Protein AF-A0A520A2I5-F1 (afdb_monomer_lite)

pLDDT: mean 88.64, std 11.55, range [40.34, 98.12]

Radius of gyration: 25.96 Å; chains: 1; bounding box: 48×34×72 Å

Sequence (161 aa):
MTLPSVARQRVLLLLRWVAFFAVMYVLLLPFGGYRSYRPYLLRNDSALPVLLTLLFAYGLTTYFLLFQLTGRLRAGYLGAVLVVGVFFMYADRKVHLPDDNGCERWSLDQLSRAPEPVVQLSTFCNVLSWSPIGEASQSDYNAQMLQYWGITPVKKLYYNK

Foldseek 3Di:
DDDDDPLRVVLVVLVVVLVVCLVVLVVCLPVVDDDPLCNDSDDCVSCVVNVVSVVVNLVSVLVVVLVVDDDPVNVVSVVVSVVVVVCVVVVPPPPDDPPDCPQLVVQLVCQQPPPDLEEEHEQVHDHPDSHWFADQVVCQVVLVVCCVVVSHVHRHTYGHD

Secondary structure (DSSP, 8-state):
-PPPPHHHHHHHHHHHHHHHHHHHHHHHGGGG--BTTB--S--HHHHHHHHHHHHHHHHHHHHHHHHH--HHHHHHHHHHHHHHHHHHHHHT---S-----HHHHHHHHHHHH--SSEEEE-TT--SS-SS---SGGGGHHHHHHHHHTTSSSS--EEEE-

Structure (mmCIF, N/CA/C/O backbone):
data_AF-A0A520A2I5-F1
#
_entry.id   AF-A0A520A2I5-F1
#
loop_
_atom_site.group_PDB
_atom_site.id
_atom_site.type_symbol
_atom_site.label_atom_id
_atom_site.label_alt_id
_atom_site.label_comp_id
_atom_site.label_asym_id
_atom_site.label_entity_id
_atom_site.label_seq_id
_atom_site.pdbx_PDB_ins_code
_atom_site.Cartn_x
_atom_site.Cartn_y
_atom_site.Cartn_z
_atom_site.occupancy
_atom_site.B_iso_or_equiv
_atom_site.auth_seq_id
_atom_site.auth_comp_id
_atom_site.auth_asym_id
_atom_site.auth_atom_id
_atom_site.pdbx_PDB_model_num
ATOM 1 N N . MET A 1 1 ? -24.160 11.706 36.906 1.00 40.34 1 MET A N 1
ATOM 2 C CA . MET A 1 1 ? -23.114 11.759 35.859 1.00 40.34 1 MET A CA 1
ATOM 3 C C . MET A 1 1 ? -21.849 11.123 36.411 1.00 40.34 1 MET A C 1
ATOM 5 O O . MET A 1 1 ? -21.226 11.704 37.285 1.00 40.34 1 MET A O 1
ATOM 9 N N . THR A 1 2 ? -21.499 9.911 35.982 1.00 50.09 2 THR A N 1
ATOM 10 C CA . THR A 1 2 ? -20.230 9.276 36.372 1.00 50.09 2 THR A CA 1
ATOM 11 C C . THR A 1 2 ? -19.098 9.907 35.568 1.00 50.09 2 THR A C 1
ATOM 13 O O . THR A 1 2 ? -19.132 9.863 34.335 1.00 50.09 2 THR A O 1
ATOM 16 N N . LEU A 1 3 ? -18.115 10.502 36.245 1.00 54.38 3 LEU A N 1
ATOM 17 C CA . LEU A 1 3 ? -16.915 11.030 35.597 1.00 54.38 3 LEU A CA 1
ATOM 18 C C . LEU A 1 3 ? -16.255 9.914 34.765 1.00 54.38 3 LEU A C 1
ATOM 20 O O . LEU A 1 3 ? -16.104 8.794 35.262 1.00 54.38 3 LEU A O 1
ATOM 24 N N . PRO A 1 4 ? -15.903 10.161 33.490 1.00 66.06 4 PRO A N 1
ATOM 25 C CA . PRO A 1 4 ? -15.232 9.156 32.679 1.00 66.06 4 PRO A CA 1
ATOM 26 C C . PRO A 1 4 ? -13.874 8.822 33.302 1.00 66.06 4 PRO A C 1
ATOM 28 O O . PRO A 1 4 ? -13.131 9.718 33.698 1.00 66.06 4 PRO A O 1
ATOM 31 N N . SER A 1 5 ? -13.538 7.532 33.374 1.00 82.56 5 SER A N 1
ATOM 32 C CA . SER A 1 5 ? -12.234 7.100 33.877 1.00 82.56 5 SER A CA 1
ATOM 33 C C . SER A 1 5 ? -11.100 7.732 33.058 1.00 82.56 5 SER A C 1
ATOM 35 O O . SER A 1 5 ? -11.218 7.909 31.842 1.00 82.56 5 SER A O 1
ATOM 37 N N . VAL A 1 6 ? -9.974 8.046 33.706 1.00 88.69 6 VAL A N 1
ATOM 38 C CA . VAL A 1 6 ? -8.788 8.634 33.048 1.00 88.69 6 VAL A CA 1
ATOM 39 C C . VAL A 1 6 ? -8.340 7.781 31.851 1.00 88.69 6 VAL A C 1
ATOM 41 O O . VAL A 1 6 ? -7.977 8.306 30.800 1.00 88.69 6 VAL A O 1
ATOM 44 N N . ALA A 1 7 ? -8.441 6.454 31.972 1.00 87.44 7 ALA A N 1
ATOM 45 C CA . ALA A 1 7 ? -8.163 5.516 30.888 1.00 87.44 7 ALA A CA 1
ATOM 46 C C . ALA A 1 7 ? -9.092 5.719 29.676 1.00 87.44 7 ALA A C 1
ATOM 48 O O . ALA A 1 7 ? -8.616 5.784 28.544 1.00 87.44 7 ALA A O 1
ATOM 49 N N . ARG A 1 8 ? -10.403 5.894 29.900 1.00 91.81 8 ARG A N 1
ATOM 50 C CA . ARG A 1 8 ? -11.373 6.166 28.829 1.00 91.81 8 ARG A CA 1
ATOM 51 C C . ARG A 1 8 ? -11.055 7.473 28.106 1.00 91.81 8 ARG A C 1
ATOM 53 O O . ARG A 1 8 ? -11.095 7.509 26.880 1.00 91.81 8 ARG A O 1
ATOM 60 N N . GLN A 1 9 ? -10.734 8.535 28.846 1.00 93.31 9 GLN A N 1
ATOM 61 C CA . GLN A 1 9 ? -10.384 9.828 28.249 1.00 93.31 9 GLN A CA 1
ATOM 62 C C . GLN A 1 9 ? -9.135 9.727 27.366 1.00 93.31 9 GLN A C 1
ATOM 64 O O . GLN A 1 9 ? -9.131 10.254 26.256 1.00 93.31 9 GLN A O 1
ATOM 69 N N . ARG A 1 10 ? -8.105 8.996 27.817 1.00 92.81 10 ARG A N 1
ATOM 70 C CA . ARG A 1 10 ? -6.891 8.745 27.023 1.00 92.81 10 ARG A CA 1
ATOM 71 C C . ARG A 1 10 ? -7.197 7.992 25.730 1.00 92.81 10 ARG A C 1
ATOM 73 O O . ARG A 1 10 ? -6.740 8.415 24.673 1.00 92.81 10 ARG A O 1
ATOM 80 N N . VAL A 1 11 ? -7.999 6.926 25.794 1.00 94.94 11 VAL A N 1
ATOM 81 C CA . VAL A 1 11 ? -8.396 6.160 24.599 1.00 94.94 11 VAL A CA 1
ATOM 82 C C . VAL A 1 11 ? -9.154 7.048 23.611 1.00 94.94 11 VAL A C 1
ATOM 84 O O . VAL A 1 11 ? -8.800 7.087 22.438 1.00 94.94 11 VAL A O 1
ATOM 87 N N . LEU A 1 12 ? -10.144 7.819 24.071 1.00 95.56 12 LEU A N 1
ATOM 88 C CA . LEU A 1 12 ? -10.909 8.720 23.200 1.00 95.56 12 LEU A CA 1
ATOM 89 C C . LEU A 1 12 ? -10.035 9.809 22.564 1.00 95.56 12 LEU A C 1
ATOM 91 O O . LEU A 1 12 ? -10.221 10.133 21.393 1.00 95.56 12 LEU A O 1
ATOM 95 N N . LEU A 1 13 ? -9.067 10.351 23.308 1.00 96.56 13 LEU A N 1
ATOM 96 C CA . LEU A 1 13 ? -8.121 11.327 22.774 1.00 96.56 13 LEU A CA 1
ATOM 97 C C . LEU A 1 13 ? -7.257 10.719 21.661 1.00 96.56 13 LEU A C 1
ATOM 99 O O . LEU A 1 13 ? -7.107 11.339 20.610 1.00 96.56 13 LEU A O 1
ATOM 103 N N . LEU A 1 14 ? -6.729 9.508 21.867 1.00 96.94 14 LEU A N 1
ATOM 104 C CA . LEU A 1 14 ? -5.952 8.790 20.853 1.00 96.94 14 LEU A CA 1
ATOM 105 C C . LEU A 1 14 ? -6.791 8.499 19.604 1.00 96.94 14 LEU A C 1
ATOM 107 O O . LEU A 1 14 ? -6.333 8.755 18.495 1.00 96.94 14 LEU A O 1
ATOM 111 N N . LEU A 1 15 ? -8.038 8.047 19.768 1.00 97.19 15 LEU A N 1
ATOM 112 C CA . LEU A 1 15 ? -8.952 7.815 18.645 1.00 97.19 15 LEU A CA 1
ATOM 113 C C . LEU A 1 15 ? -9.258 9.100 17.869 1.00 97.19 15 LEU A C 1
ATOM 115 O O . LEU A 1 15 ? -9.3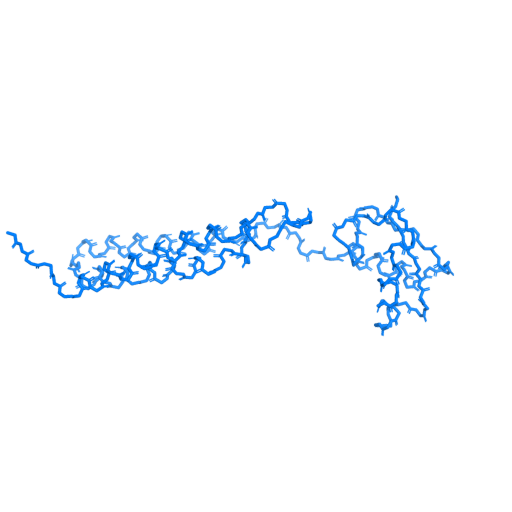13 9.074 16.641 1.00 97.19 15 LEU A O 1
ATOM 119 N N . ARG A 1 16 ? -9.401 10.238 18.559 1.00 97.69 16 ARG A N 1
ATOM 120 C CA . ARG A 1 16 ? -9.579 11.543 17.908 1.00 97.69 16 ARG A CA 1
ATOM 121 C C . ARG A 1 16 ? -8.362 11.919 17.065 1.00 97.69 16 ARG A C 1
ATOM 123 O O . ARG A 1 16 ? -8.531 12.421 15.958 1.00 97.69 16 ARG A O 1
ATOM 130 N N . TRP A 1 17 ? -7.155 11.662 17.564 1.00 98.12 17 TRP A N 1
ATOM 131 C CA . TRP A 1 17 ? -5.924 11.899 16.809 1.00 98.12 17 TRP A CA 1
ATOM 132 C C . TRP A 1 17 ? -5.772 10.960 15.617 1.00 98.12 17 TRP A C 1
ATOM 134 O O . TRP A 1 17 ? -5.382 11.424 14.552 1.00 98.12 17 TRP A O 1
ATOM 144 N N . VAL A 1 18 ? -6.139 9.683 15.756 1.00 97.75 18 VAL A N 1
ATOM 145 C CA . VAL A 1 18 ? -6.188 8.736 14.629 1.00 97.75 18 VAL A CA 1
ATOM 146 C C . VAL A 1 18 ? -7.149 9.232 13.550 1.00 97.75 18 VAL A C 1
ATOM 148 O O . VAL A 1 18 ? -6.774 9.289 12.384 1.00 97.75 18 VAL A O 1
ATOM 151 N N . ALA A 1 19 ? -8.360 9.648 13.929 1.00 96.94 19 ALA A N 1
ATOM 152 C CA . ALA A 1 19 ? -9.342 10.170 12.982 1.00 96.94 19 ALA A CA 1
ATOM 153 C C . ALA A 1 19 ? -8.846 11.449 12.291 1.00 96.94 19 ALA A C 1
ATOM 155 O O . ALA A 1 19 ? -8.931 11.564 11.071 1.00 96.94 19 ALA A O 1
ATOM 156 N N . PHE A 1 20 ? -8.280 12.387 13.057 1.00 98.00 20 PHE A N 1
ATOM 157 C CA . PHE A 1 20 ? -7.692 13.608 12.510 1.00 98.00 20 PHE A CA 1
ATOM 158 C C . PHE A 1 20 ? -6.559 13.299 11.526 1.00 98.00 20 PHE A C 1
ATOM 160 O O . PHE A 1 20 ? -6.563 13.813 10.411 1.00 98.00 20 PHE A O 1
ATOM 167 N N . PHE A 1 21 ? -5.627 12.422 11.908 1.00 97.50 21 PHE A N 1
ATOM 168 C CA . PHE A 1 21 ? -4.533 11.986 11.047 1.00 97.50 21 PHE A CA 1
ATOM 169 C C . PHE A 1 21 ? -5.053 11.352 9.756 1.00 97.50 21 PHE A C 1
ATOM 171 O O . PHE A 1 21 ? -4.620 11.746 8.680 1.00 97.50 21 PHE A O 1
ATOM 178 N N . ALA A 1 22 ? -6.003 10.417 9.849 1.00 95.81 22 ALA A N 1
ATOM 179 C CA . ALA A 1 22 ? -6.566 9.735 8.689 1.00 95.81 22 ALA A CA 1
ATOM 180 C C . ALA A 1 22 ? -7.211 10.721 7.702 1.00 95.81 22 ALA A C 1
ATOM 182 O O . ALA A 1 22 ? -6.938 10.661 6.505 1.00 95.81 22 ALA A O 1
ATOM 183 N N . VAL A 1 23 ? -8.013 11.667 8.202 1.00 95.62 23 VAL A N 1
ATOM 184 C CA . VAL A 1 23 ? -8.653 12.700 7.373 1.00 95.62 23 VAL A CA 1
ATOM 185 C C . VAL A 1 23 ? -7.609 13.614 6.734 1.00 95.62 23 VAL A C 1
ATOM 187 O O . VAL A 1 23 ? -7.640 13.811 5.522 1.00 95.62 23 VAL A O 1
ATOM 190 N N . MET A 1 24 ? -6.660 14.141 7.514 1.00 96.06 24 MET A N 1
ATOM 191 C CA . MET A 1 24 ? -5.600 15.007 6.983 1.00 96.06 24 MET A CA 1
ATOM 192 C C . MET A 1 24 ? -4.750 14.291 5.941 1.00 96.06 24 MET A C 1
ATOM 194 O O . MET A 1 24 ? -4.478 14.854 4.887 1.00 96.06 24 MET A O 1
ATOM 198 N N . TYR A 1 25 ? -4.383 13.038 6.193 1.00 93.31 25 TYR A N 1
ATOM 199 C CA . TYR A 1 25 ? -3.612 12.239 5.256 1.00 93.31 25 TYR A CA 1
ATOM 200 C C . TYR A 1 25 ? -4.354 12.057 3.926 1.00 93.31 25 TYR A C 1
ATOM 202 O O . TYR A 1 25 ? -3.788 12.313 2.866 1.00 93.31 25 TYR A O 1
ATOM 210 N N . VAL A 1 26 ? -5.637 11.683 3.968 1.00 90.94 26 VAL A N 1
ATOM 211 C CA . VAL A 1 26 ? -6.451 11.500 2.755 1.00 90.94 26 VAL A CA 1
ATOM 212 C C . VAL A 1 26 ? -6.630 12.812 1.989 1.00 90.94 26 VAL A C 1
ATOM 214 O O . VAL A 1 26 ? -6.543 12.807 0.765 1.00 90.94 26 VAL A O 1
ATOM 217 N N . LEU A 1 27 ? -6.820 13.939 2.681 1.00 91.44 27 LEU A N 1
ATOM 218 C CA . LEU A 1 27 ? -6.891 15.256 2.036 1.00 91.44 27 LEU A CA 1
ATOM 219 C C . LEU A 1 27 ? -5.557 15.693 1.421 1.00 91.44 27 LEU A C 1
ATOM 221 O O . LEU A 1 27 ? -5.557 16.466 0.466 1.00 91.44 27 LEU A O 1
ATOM 225 N N . LEU A 1 28 ? -4.431 15.204 1.947 1.00 91.25 28 LEU A N 1
ATOM 226 C CA . LEU A 1 28 ? -3.100 15.492 1.421 1.00 91.25 28 LEU A CA 1
ATOM 227 C C . LEU A 1 28 ? -2.710 14.597 0.234 1.00 91.25 28 LEU A C 1
ATOM 229 O O . LEU A 1 28 ? -1.862 14.998 -0.561 1.00 91.25 28 LEU A O 1
ATOM 233 N N . LEU A 1 29 ? -3.341 13.426 0.060 1.00 88.00 29 LEU A N 1
ATOM 234 C CA . LEU A 1 29 ? -3.038 12.493 -1.039 1.00 88.00 29 LEU A CA 1
ATOM 235 C C . LEU A 1 29 ? -3.055 13.136 -2.444 1.00 88.00 29 LEU A C 1
ATOM 237 O O . LEU A 1 29 ? -2.124 12.873 -3.208 1.00 88.00 29 LEU A O 1
ATOM 241 N N . PRO A 1 30 ? -4.033 13.991 -2.813 1.00 85.44 30 PRO A N 1
ATOM 242 C CA . PRO A 1 30 ? -4.058 14.639 -4.126 1.00 85.44 30 PRO A CA 1
ATOM 243 C C . PRO A 1 30 ? -2.840 15.532 -4.405 1.00 85.44 30 PRO A C 1
ATOM 245 O O . PRO A 1 30 ? -2.445 15.686 -5.560 1.00 85.44 30 PRO A O 1
ATOM 248 N N . PHE A 1 31 ? -2.203 16.082 -3.366 1.00 85.12 31 PHE A N 1
ATOM 249 C CA . PHE A 1 31 ? -1.014 16.927 -3.511 1.00 85.12 31 PHE A CA 1
ATOM 250 C C . PHE A 1 31 ? 0.260 16.130 -3.841 1.00 85.12 31 PHE A C 1
ATOM 252 O O . PHE A 1 31 ? 1.282 16.726 -4.168 1.00 85.12 31 PHE A O 1
ATOM 259 N N . GLY A 1 32 ? 0.208 14.791 -3.820 1.00 77.19 32 GLY A N 1
ATOM 260 C CA . GLY A 1 32 ? 1.299 13.919 -4.273 1.00 77.19 32 GLY A CA 1
ATOM 261 C C . GLY A 1 32 ? 1.480 13.855 -5.798 1.00 77.19 32 GLY A C 1
ATOM 262 O O . GLY A 1 32 ? 2.450 13.259 -6.271 1.00 77.19 32 GLY A O 1
ATOM 263 N N . GLY A 1 33 ? 0.570 14.475 -6.561 1.00 67.69 33 GLY A N 1
ATOM 264 C CA . GLY A 1 33 ? 0.603 14.547 -8.021 1.00 67.69 33 GLY A CA 1
ATOM 265 C C . GLY A 1 33 ? -0.080 13.363 -8.715 1.00 67.69 33 GLY A C 1
ATOM 266 O O . GLY A 1 33 ? 0.010 12.213 -8.284 1.00 67.69 33 GLY A O 1
ATOM 267 N N . TYR A 1 34 ? -0.764 13.648 -9.826 1.00 66.25 34 TYR A N 1
ATOM 268 C CA . TYR A 1 34 ? -1.388 12.630 -10.674 1.00 66.25 34 TYR A CA 1
ATOM 269 C C . TYR A 1 34 ? -0.340 11.907 -11.525 1.00 66.25 34 TYR A C 1
ATOM 271 O O . TYR A 1 34 ? 0.545 12.533 -12.109 1.00 66.25 34 TYR A O 1
ATOM 279 N N . ARG A 1 35 ? -0.461 10.581 -11.638 1.00 71.50 35 ARG A N 1
ATOM 280 C CA . ARG A 1 35 ? 0.326 9.771 -12.573 1.00 71.50 35 ARG A CA 1
ATOM 281 C C . ARG A 1 35 ? -0.634 8.973 -13.441 1.00 71.50 35 ARG A C 1
ATOM 283 O O . ARG A 1 35 ? -1.445 8.221 -12.914 1.00 71.50 35 ARG A O 1
ATOM 290 N N . SER A 1 36 ? -0.518 9.099 -14.759 1.00 68.44 36 SER A N 1
ATOM 291 C CA . SER A 1 36 ? -1.414 8.444 -15.727 1.00 68.44 36 SER A CA 1
ATOM 292 C C . SER A 1 36 ? -1.471 6.920 -15.571 1.00 68.44 36 SER A C 1
ATOM 294 O O . SER A 1 36 ? -2.533 6.324 -15.699 1.00 68.44 36 SER A O 1
ATOM 296 N N . TYR A 1 37 ? -0.353 6.292 -15.200 1.00 68.69 37 TYR A N 1
ATOM 297 C CA . TYR A 1 37 ? -0.265 4.852 -14.928 1.00 68.69 37 TYR A CA 1
ATOM 298 C C . TYR A 1 37 ? -0.794 4.435 -13.536 1.00 68.69 37 TYR A C 1
ATOM 300 O O . TYR A 1 37 ? -0.718 3.266 -13.160 1.00 68.69 37 TYR A O 1
ATOM 308 N N . ARG A 1 38 ? -1.312 5.381 -12.738 1.00 72.56 38 ARG A N 1
ATOM 309 C CA . ARG A 1 38 ? -1.977 5.162 -11.441 1.00 72.56 38 ARG A CA 1
ATOM 310 C C . ARG A 1 38 ? -3.248 6.021 -11.366 1.00 72.56 38 ARG A C 1
ATOM 312 O O . ARG A 1 38 ? -3.257 7.037 -10.673 1.00 72.56 38 ARG A O 1
ATOM 319 N N . PRO A 1 39 ? -4.323 5.630 -12.074 1.00 67.25 39 PRO A N 1
ATOM 320 C CA . PRO A 1 39 ? -5.523 6.457 -12.190 1.00 67.25 39 PRO A CA 1
ATOM 321 C C . PRO A 1 39 ? -6.267 6.648 -10.857 1.00 67.25 39 PRO A C 1
ATOM 323 O O . PRO A 1 39 ? -6.965 7.646 -10.694 1.00 67.25 39 PRO A O 1
ATOM 326 N N . TYR A 1 40 ? -6.099 5.734 -9.893 1.00 75.50 40 TYR A N 1
ATOM 327 C CA . TYR A 1 40 ? -6.691 5.833 -8.556 1.00 75.50 40 TYR A CA 1
ATOM 328 C C . TYR A 1 40 ? -5.684 6.380 -7.536 1.00 75.50 40 TYR A C 1
ATOM 330 O O . TYR A 1 40 ? -4.595 5.831 -7.366 1.00 75.50 40 TYR A O 1
ATOM 338 N N . LEU A 1 41 ? -6.079 7.439 -6.821 1.00 68.38 41 LEU A N 1
ATOM 339 C CA . LEU A 1 41 ? -5.294 8.056 -5.740 1.00 68.38 41 LEU A CA 1
ATOM 340 C C . LEU A 1 41 ? -5.188 7.148 -4.502 1.00 68.38 41 LEU A C 1
ATOM 342 O O . LEU A 1 41 ? -4.165 7.138 -3.812 1.00 68.38 41 LEU A O 1
ATOM 346 N N . LEU A 1 42 ? -6.242 6.373 -4.232 1.00 73.69 42 LEU A N 1
ATOM 347 C CA . LEU A 1 42 ? -6.296 5.430 -3.122 1.00 73.69 42 LEU A CA 1
ATOM 348 C C . LEU A 1 42 ? -5.856 4.047 -3.608 1.00 73.69 42 LEU A C 1
ATOM 350 O O . LEU A 1 42 ? -6.568 3.379 -4.356 1.00 73.69 42 LEU A O 1
ATOM 354 N N . ARG A 1 43 ? -4.664 3.633 -3.192 1.00 78.19 43 ARG A N 1
ATOM 355 C CA . ARG A 1 43 ? -4.061 2.339 -3.511 1.00 78.19 43 ARG A CA 1
ATOM 356 C C . ARG A 1 43 ? -3.480 1.753 -2.228 1.00 78.19 43 ARG A C 1
ATOM 358 O O . ARG A 1 43 ? -3.208 2.496 -1.291 1.00 78.19 43 ARG A O 1
ATOM 365 N N . ASN A 1 44 ? -3.289 0.438 -2.162 1.00 76.69 44 ASN A N 1
ATOM 366 C CA . ASN A 1 44 ? -2.837 -0.214 -0.926 1.00 76.69 44 ASN A CA 1
ATOM 367 C C . ASN A 1 44 ? -1.518 0.373 -0.383 1.00 76.69 44 ASN A C 1
ATOM 369 O O . ASN A 1 44 ? -1.366 0.518 0.825 1.00 76.69 44 ASN A O 1
ATOM 373 N N . ASP A 1 45 ? -0.595 0.773 -1.260 1.00 79.19 45 ASP A N 1
ATOM 374 C CA . ASP A 1 45 ? 0.663 1.430 -0.883 1.00 79.19 45 ASP A CA 1
ATOM 375 C C . ASP A 1 45 ? 0.471 2.873 -0.396 1.00 79.19 45 ASP A C 1
ATOM 377 O O . ASP A 1 45 ? 1.151 3.284 0.541 1.00 79.19 45 ASP A O 1
ATOM 381 N N . SER A 1 46 ? -0.456 3.639 -0.982 1.00 85.62 46 SER A N 1
ATOM 382 C CA . SER A 1 46 ? -0.743 5.009 -0.533 1.00 85.62 46 SER A CA 1
ATOM 383 C C . SER A 1 46 ? -1.641 5.051 0.703 1.00 85.62 46 SER A C 1
ATOM 385 O O . SER A 1 46 ? -1.521 5.958 1.510 1.00 85.62 46 SER A O 1
ATOM 387 N N . ALA A 1 47 ? -2.512 4.067 0.916 1.00 88.44 47 ALA A N 1
ATOM 388 C CA . ALA A 1 47 ? -3.412 4.020 2.067 1.00 88.44 47 ALA A CA 1
ATOM 389 C C . ALA A 1 47 ? -2.755 3.451 3.338 1.00 88.44 47 ALA A C 1
ATOM 391 O O . ALA A 1 47 ? -3.343 3.529 4.418 1.00 88.44 47 ALA A O 1
ATOM 392 N N . LEU A 1 48 ? -1.546 2.887 3.237 1.00 90.88 48 LEU A N 1
ATOM 393 C CA . LEU A 1 48 ? -0.888 2.151 4.318 1.00 90.88 48 LEU A CA 1
ATOM 394 C C . LEU A 1 48 ? -0.786 2.938 5.643 1.00 90.88 48 LEU A C 1
ATOM 396 O O . LEU A 1 48 ? -1.126 2.363 6.678 1.00 90.88 48 LEU A O 1
ATOM 400 N N . PRO A 1 49 ? -0.428 4.240 5.671 1.00 93.06 49 PRO A N 1
ATOM 401 C CA . PRO A 1 49 ? -0.403 5.003 6.923 1.00 93.06 49 PRO A CA 1
ATOM 402 C C . PRO A 1 49 ? -1.776 5.088 7.606 1.00 93.06 49 PRO A C 1
ATOM 404 O O . PRO A 1 49 ? -1.884 4.960 8.828 1.00 93.06 49 PRO A O 1
ATOM 407 N N . VAL A 1 50 ? -2.847 5.246 6.825 1.00 94.50 50 VAL A N 1
ATOM 408 C CA . VAL A 1 50 ? -4.224 5.243 7.341 1.00 94.50 50 VAL A CA 1
ATOM 409 C C . VAL A 1 50 ? -4.587 3.856 7.868 1.00 94.50 50 VAL A C 1
ATOM 411 O O . VAL A 1 50 ? -5.077 3.738 8.988 1.00 94.50 50 VAL A O 1
ATOM 414 N N . LEU A 1 51 ? -4.280 2.795 7.118 1.00 92.62 51 LEU A N 1
ATOM 415 C CA . LEU A 1 51 ? -4.565 1.416 7.528 1.00 92.62 51 LEU A CA 1
ATOM 416 C C . LEU A 1 51 ? -3.873 1.048 8.848 1.00 92.62 51 LEU A C 1
ATOM 418 O O . LEU A 1 51 ? -4.509 0.471 9.728 1.00 92.62 51 LEU A O 1
ATOM 422 N N . LEU A 1 52 ? -2.606 1.432 9.027 1.00 95.06 52 LEU A N 1
ATOM 423 C CA . LEU A 1 52 ? -1.867 1.185 10.268 1.00 95.06 52 LEU A CA 1
ATOM 424 C C . LEU A 1 52 ? -2.500 1.888 11.472 1.00 95.06 52 LEU A C 1
ATOM 426 O O . LEU A 1 52 ? -2.625 1.292 12.541 1.00 95.06 52 LEU A O 1
ATOM 430 N N . THR A 1 53 ? -2.927 3.142 11.314 1.00 96.56 53 THR A N 1
ATOM 431 C CA . THR A 1 53 ? -3.564 3.877 12.418 1.00 96.56 53 THR A CA 1
ATOM 432 C C . THR A 1 53 ? -4.951 3.334 12.763 1.00 96.56 53 THR A C 1
A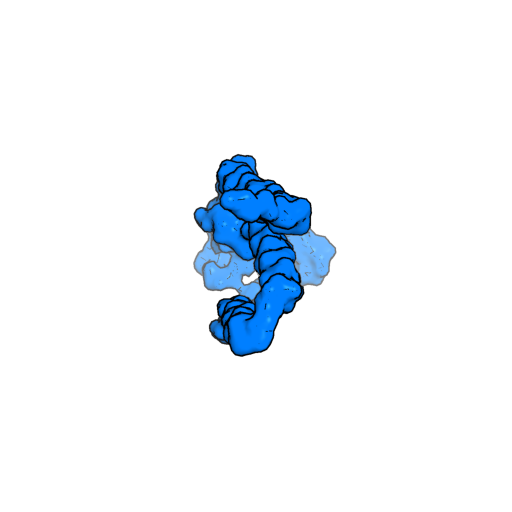TOM 434 O O . THR A 1 53 ? -5.309 3.278 13.941 1.00 96.56 53 THR A O 1
ATOM 437 N N . LEU A 1 54 ? -5.706 2.843 11.775 1.00 95.00 54 LEU A N 1
ATOM 438 C CA . LEU A 1 54 ? -6.970 2.143 12.006 1.00 95.00 54 LEU A CA 1
ATOM 439 C C . LEU A 1 54 ? -6.763 0.784 12.692 1.00 95.00 54 LEU A C 1
ATOM 441 O O . LEU A 1 54 ? -7.496 0.465 13.626 1.00 95.00 54 LEU A O 1
ATOM 445 N N . LEU A 1 55 ? -5.740 0.016 12.303 1.00 95.50 55 LEU A N 1
ATOM 446 C CA . LEU A 1 55 ? -5.350 -1.226 12.983 1.00 95.50 55 LEU A CA 1
ATOM 447 C C . LEU A 1 55 ? -4.926 -0.969 14.433 1.00 95.50 55 LEU A C 1
ATOM 449 O O . LEU A 1 55 ? -5.328 -1.702 15.337 1.00 95.50 55 LEU A O 1
ATOM 453 N N . PHE A 1 56 ? -4.173 0.105 14.677 1.00 97.12 56 PHE A N 1
ATOM 454 C CA . PHE A 1 56 ? -3.847 0.554 16.028 1.00 97.12 56 PHE A CA 1
ATOM 455 C C . PHE A 1 56 ? -5.111 0.886 16.833 1.00 97.12 56 PHE A C 1
ATOM 457 O O . PHE A 1 56 ? -5.259 0.414 17.960 1.00 97.12 56 PHE A O 1
ATOM 464 N N . ALA A 1 57 ? -6.049 1.649 16.263 1.00 97.12 57 ALA A N 1
ATOM 465 C CA . ALA A 1 57 ? -7.320 1.972 16.912 1.00 97.12 57 ALA A CA 1
ATOM 466 C C . ALA A 1 57 ? -8.155 0.715 17.213 1.00 97.12 57 ALA A C 1
ATOM 468 O O . ALA A 1 57 ? -8.711 0.588 18.307 1.00 97.12 57 ALA A O 1
ATOM 469 N N . TYR A 1 58 ? -8.201 -0.234 16.279 1.00 96.62 58 TYR A N 1
ATOM 470 C CA . TYR A 1 58 ? -8.845 -1.533 16.456 1.00 96.62 58 TYR A CA 1
ATOM 471 C C . TYR A 1 58 ? -8.217 -2.324 17.614 1.00 96.62 58 TYR A C 1
ATOM 473 O O . TYR A 1 58 ? -8.935 -2.776 18.505 1.00 96.62 58 TYR A O 1
ATOM 481 N N . GLY A 1 59 ? -6.886 -2.422 17.678 1.00 96.62 59 GLY A N 1
ATOM 482 C CA . GLY A 1 59 ? -6.181 -3.090 18.776 1.00 96.62 59 GLY A CA 1
ATOM 483 C C . GLY A 1 59 ? -6.377 -2.395 20.127 1.00 96.62 59 GLY A C 1
ATOM 484 O O . GLY A 1 59 ? -6.687 -3.048 21.123 1.00 96.62 59 GLY A O 1
ATOM 485 N N . LEU A 1 60 ? -6.270 -1.063 20.160 1.00 96.69 60 LEU A N 1
ATOM 486 C CA . LEU A 1 60 ? -6.450 -0.250 21.366 1.00 96.69 60 LEU A CA 1
ATOM 487 C C . LEU A 1 60 ? -7.860 -0.401 21.949 1.00 96.69 60 LEU A C 1
ATOM 489 O O . LEU A 1 60 ? -8.022 -0.595 23.155 1.00 96.69 60 LEU A O 1
ATOM 493 N N . THR A 1 61 ? -8.883 -0.312 21.096 1.00 95.62 61 THR A N 1
ATOM 494 C CA . THR A 1 61 ? -10.285 -0.460 21.513 1.00 95.62 61 THR A CA 1
ATOM 495 C C . THR A 1 61 ? -10.595 -1.889 21.936 1.00 95.62 61 THR A C 1
ATOM 497 O O . THR A 1 61 ? -11.236 -2.075 22.970 1.00 95.62 61 THR A O 1
ATOM 500 N N . THR A 1 62 ? -10.063 -2.881 21.219 1.00 96.19 62 THR A N 1
ATOM 501 C CA . THR A 1 62 ? -10.172 -4.301 21.577 1.00 96.19 62 THR A CA 1
ATOM 502 C C . THR A 1 62 ? -9.584 -4.577 22.951 1.00 96.19 62 THR A C 1
ATOM 504 O O . THR A 1 62 ? -10.263 -5.140 23.809 1.00 96.19 62 THR A O 1
ATOM 507 N N . TYR A 1 63 ? -8.353 -4.126 23.194 1.00 95.44 63 TYR A N 1
ATOM 508 C CA . TYR A 1 63 ? -7.702 -4.247 24.492 1.00 95.44 63 TYR A CA 1
ATOM 509 C C . TYR A 1 63 ? -8.541 -3.582 25.588 1.00 95.44 63 TYR A C 1
ATOM 511 O O . TYR A 1 63 ? -8.912 -4.229 26.563 1.00 95.44 63 TYR A O 1
ATOM 519 N N . PHE A 1 64 ? -8.920 -2.313 25.409 1.00 95.12 64 PHE A N 1
ATOM 520 C CA . PHE A 1 64 ? -9.695 -1.582 26.410 1.00 95.12 64 PHE A CA 1
ATOM 521 C C . PHE A 1 64 ? -11.025 -2.275 26.749 1.00 95.12 64 PHE A C 1
ATOM 523 O O . PHE A 1 64 ? -11.355 -2.433 27.923 1.00 95.12 64 PHE A O 1
ATOM 530 N N . LEU A 1 65 ? -11.778 -2.724 25.742 1.00 94.81 65 LEU A N 1
ATOM 531 C CA . LEU A 1 65 ? -13.086 -3.347 25.942 1.00 94.81 65 LEU A CA 1
ATOM 532 C C . LEU A 1 65 ? -12.989 -4.753 26.540 1.00 94.81 65 LEU A C 1
ATOM 534 O O . LEU A 1 65 ? -13.795 -5.088 27.404 1.00 94.81 65 LEU A O 1
ATOM 538 N N . LEU A 1 66 ? -11.987 -5.558 26.174 1.00 94.12 66 LEU A N 1
ATOM 539 C CA . LEU A 1 66 ? -11.796 -6.890 26.764 1.00 94.12 66 LEU A CA 1
ATOM 540 C C . LEU A 1 66 ? -11.487 -6.847 28.266 1.00 94.12 66 LEU A C 1
ATOM 542 O O . LEU A 1 66 ? -11.845 -7.786 28.977 1.00 94.12 66 LEU A O 1
ATOM 546 N N . PHE A 1 67 ? -10.846 -5.777 28.744 1.00 91.88 67 PHE A N 1
ATOM 547 C CA . PHE A 1 67 ? -10.575 -5.571 30.170 1.00 91.88 67 PHE A CA 1
ATOM 548 C C . PHE A 1 67 ? -11.772 -5.006 30.947 1.00 91.88 67 PHE A C 1
ATOM 550 O O . PHE A 1 67 ? -11.839 -5.189 32.159 1.00 91.88 67 PHE A O 1
ATOM 557 N N . GLN A 1 68 ? -12.706 -4.325 30.278 1.00 92.56 68 GLN A N 1
ATOM 558 C CA . GLN A 1 68 ? -13.888 -3.727 30.915 1.00 92.56 68 GLN A CA 1
ATOM 559 C C . GLN A 1 68 ? -15.118 -4.645 30.878 1.00 92.56 68 GLN A C 1
ATOM 561 O O . GLN A 1 68 ? -15.969 -4.581 31.761 1.00 92.56 68 GLN A O 1
ATOM 566 N N . LEU A 1 69 ? -15.236 -5.494 29.855 1.00 93.81 69 LEU A N 1
ATOM 567 C CA . LEU A 1 69 ? -16.348 -6.429 29.701 1.00 93.81 69 LEU A CA 1
ATOM 568 C C . LEU A 1 69 ? -16.112 -7.712 30.506 1.00 93.81 69 LEU A C 1
ATOM 570 O O . LEU A 1 69 ? -14.994 -8.214 30.613 1.00 93.81 69 LEU A O 1
ATOM 574 N N . THR A 1 70 ? -17.193 -8.307 31.006 1.00 94.50 70 THR A N 1
ATOM 575 C CA . THR A 1 70 ? -17.159 -9.569 31.758 1.00 94.50 70 THR A CA 1
ATOM 576 C C . THR A 1 70 ? -18.175 -10.582 31.218 1.00 94.50 70 THR A C 1
ATOM 578 O O . THR A 1 70 ? -19.117 -10.243 30.496 1.00 94.50 70 THR A O 1
ATOM 581 N N . GLY A 1 71 ? -17.950 -11.865 31.524 1.00 94.62 71 GLY A N 1
ATOM 582 C CA . GLY A 1 71 ? -18.871 -12.959 31.208 1.00 94.62 71 GLY A CA 1
ATOM 583 C C . GLY A 1 71 ? -19.199 -13.106 29.716 1.00 94.62 71 GLY A C 1
ATOM 584 O O . GLY A 1 71 ? -18.319 -13.061 28.854 1.00 94.62 71 GLY A O 1
ATOM 585 N N . ARG A 1 72 ? -20.490 -13.288 29.410 1.00 94.50 72 ARG A N 1
ATOM 586 C CA . ARG A 1 72 ? -20.987 -13.543 28.045 1.00 94.50 72 ARG A CA 1
ATOM 587 C C . ARG A 1 72 ? -20.735 -12.383 27.080 1.00 94.50 72 ARG A C 1
ATOM 589 O O . ARG A 1 72 ? -20.470 -12.632 25.909 1.00 94.50 72 ARG A O 1
ATOM 596 N N . LEU A 1 73 ? -20.763 -11.136 27.559 1.00 95.06 73 LEU A N 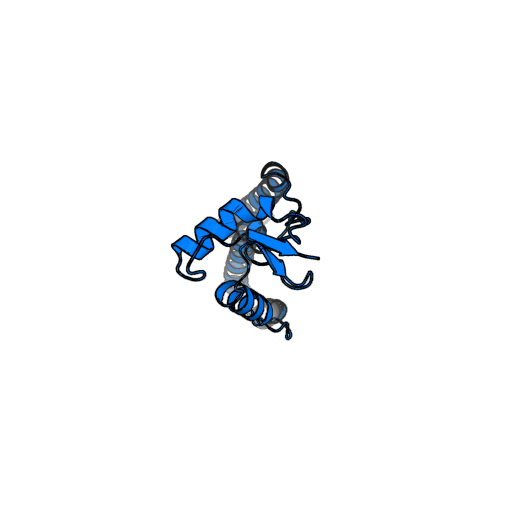1
ATOM 597 C CA . LEU A 1 73 ? -20.498 -9.961 26.721 1.00 95.06 73 LEU A CA 1
ATOM 598 C C . LEU A 1 73 ? -19.044 -9.924 26.248 1.00 95.06 73 LEU A C 1
ATOM 600 O O . LEU A 1 73 ? -18.785 -9.646 25.081 1.00 95.06 73 LEU A O 1
ATOM 604 N N . ARG A 1 74 ? -18.099 -10.272 27.129 1.00 95.44 74 ARG A N 1
ATOM 605 C CA . ARG A 1 74 ? -16.684 -10.393 26.761 1.00 95.44 74 ARG A CA 1
ATOM 606 C C . ARG A 1 74 ? -16.469 -11.488 25.718 1.00 95.44 74 ARG A C 1
ATOM 608 O O . ARG A 1 74 ? -15.746 -11.262 24.754 1.00 95.44 74 ARG A O 1
ATOM 615 N N . ALA A 1 75 ? -17.106 -12.648 25.895 1.00 96.06 75 ALA A N 1
ATOM 616 C CA . ALA A 1 75 ? -17.008 -13.756 24.946 1.00 96.06 75 ALA A CA 1
ATOM 617 C C . ALA A 1 75 ? -17.599 -13.395 23.572 1.00 96.06 75 ALA A C 1
ATOM 619 O O . ALA A 1 75 ? -16.954 -13.625 22.553 1.00 96.06 75 ALA A O 1
ATOM 620 N N . GLY A 1 76 ? -18.781 -12.769 23.540 1.00 97.25 76 GLY A N 1
ATOM 621 C CA . GLY A 1 76 ? -19.401 -12.299 22.298 1.00 97.25 76 GLY A CA 1
ATOM 622 C C . GLY A 1 76 ? -18.559 -11.239 21.584 1.00 97.25 76 GLY A C 1
ATOM 623 O O . GLY A 1 76 ? -18.350 -11.331 20.376 1.00 97.25 76 GLY A O 1
ATOM 624 N N . TYR A 1 77 ? -18.006 -10.279 22.332 1.00 97.12 77 TYR A N 1
ATOM 625 C CA . TYR A 1 77 ? -17.103 -9.269 21.780 1.00 97.12 77 TYR A CA 1
ATOM 626 C C . TYR A 1 77 ? -15.824 -9.890 21.207 1.00 97.12 77 TYR A C 1
ATOM 628 O O . TYR A 1 77 ? -15.435 -9.563 20.089 1.00 97.12 77 TYR A O 1
ATOM 636 N N . LEU A 1 78 ? -15.204 -10.831 21.926 1.00 96.94 78 LEU A N 1
ATOM 637 C CA . LEU A 1 78 ? -14.031 -11.556 21.435 1.00 96.94 78 LEU A CA 1
ATOM 638 C C . LEU A 1 78 ? -14.345 -12.329 20.146 1.00 96.94 78 LEU A C 1
ATOM 640 O O . LEU A 1 78 ? -13.554 -12.289 19.208 1.00 96.94 78 LEU A O 1
ATOM 644 N N . GLY A 1 79 ? -15.510 -12.979 20.072 1.00 97.50 79 GLY A N 1
ATOM 645 C CA . GLY A 1 79 ? -1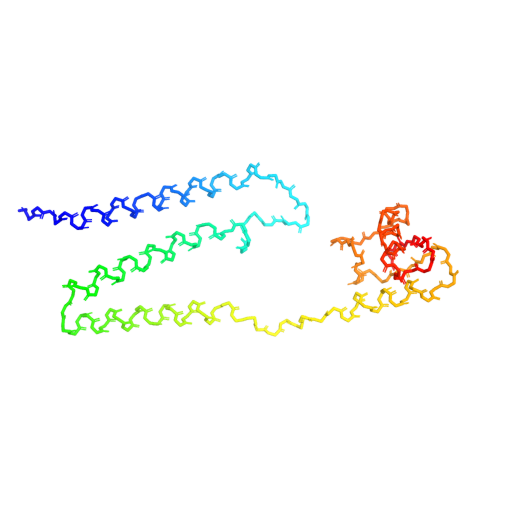5.983 -13.631 18.851 1.00 97.50 79 GLY A CA 1
ATOM 646 C C . GLY A 1 79 ? -16.099 -12.653 17.679 1.00 97.50 79 GLY A C 1
ATOM 647 O O . GLY A 1 79 ? -15.576 -12.928 16.603 1.00 97.50 79 GLY A O 1
ATOM 648 N N . ALA A 1 80 ? -16.703 -11.481 17.894 1.00 96.75 80 ALA A N 1
ATOM 649 C CA . ALA A 1 80 ? -16.818 -10.447 16.865 1.00 96.75 80 ALA A CA 1
ATOM 650 C C . ALA A 1 80 ? -15.447 -9.931 16.392 1.00 96.75 80 ALA A C 1
ATOM 652 O O . ALA A 1 80 ? -15.218 -9.800 15.191 1.00 96.75 80 ALA A O 1
ATOM 653 N N . VAL A 1 81 ? -14.517 -9.691 17.323 1.00 97.19 81 VAL A N 1
ATOM 654 C CA . VAL A 1 81 ? -13.129 -9.301 17.024 1.00 97.19 81 VAL A CA 1
ATOM 655 C C . VAL A 1 81 ? -12.464 -10.353 16.137 1.00 97.19 81 VAL A C 1
ATOM 657 O O . VAL A 1 81 ? -11.930 -10.003 15.087 1.00 97.19 81 VAL A O 1
ATOM 660 N N . LEU A 1 82 ? -12.551 -11.636 16.501 1.00 96.94 82 LEU A N 1
ATOM 661 C CA . LEU A 1 82 ? -11.970 -12.727 15.716 1.00 96.94 82 LEU A CA 1
ATOM 662 C C . LEU A 1 82 ? -12.589 -12.835 14.319 1.00 96.94 82 LEU A C 1
ATOM 664 O O . LEU A 1 82 ? -11.851 -12.988 13.352 1.00 96.94 82 LEU A O 1
ATOM 668 N N . VAL A 1 83 ? -13.913 -12.705 14.191 1.00 96.94 83 VAL A N 1
ATOM 669 C CA . VAL A 1 83 ? -14.594 -12.727 12.886 1.00 96.94 83 VAL A CA 1
ATOM 670 C C . VAL A 1 83 ? -14.095 -11.597 11.990 1.00 96.94 83 VAL A C 1
ATOM 672 O O . VAL A 1 83 ? -13.746 -11.847 10.839 1.00 96.94 83 VAL A O 1
ATOM 675 N N . VAL A 1 84 ? -14.005 -10.370 12.514 1.00 95.44 84 VAL A N 1
ATOM 676 C CA . VAL A 1 84 ? -13.473 -9.224 11.761 1.00 95.44 84 VAL A CA 1
ATOM 677 C C . VAL A 1 84 ? -12.013 -9.456 11.369 1.00 95.44 84 VAL A C 1
ATOM 679 O O . VAL A 1 84 ? -11.649 -9.197 10.226 1.00 95.44 84 VAL A O 1
ATOM 682 N N . GLY A 1 85 ? -11.187 -9.980 12.278 1.00 94.12 85 GLY A N 1
ATOM 683 C CA . GLY A 1 85 ? -9.780 -10.281 12.004 1.00 94.12 85 GLY A CA 1
ATOM 684 C C . GLY A 1 85 ? -9.601 -11.347 10.920 1.00 94.12 85 GLY A C 1
ATOM 685 O O . GLY A 1 85 ? -8.832 -11.147 9.984 1.00 94.12 85 GLY A O 1
ATOM 686 N N . VAL A 1 86 ? -10.353 -12.448 10.999 1.00 94.69 86 VAL A N 1
ATOM 687 C CA . VAL A 1 86 ? -10.340 -13.518 9.989 1.00 94.69 86 VAL A CA 1
ATOM 688 C C . VAL A 1 86 ? -10.843 -13.002 8.646 1.00 94.69 86 VAL A C 1
ATOM 690 O O . VAL A 1 86 ? -10.211 -13.261 7.625 1.00 94.69 86 VAL A O 1
ATOM 693 N N . PHE A 1 87 ? -11.942 -12.243 8.638 1.00 94.31 87 PHE A N 1
ATOM 694 C CA . PHE A 1 87 ? -12.450 -11.612 7.424 1.00 94.31 87 PHE A CA 1
ATOM 695 C C . PHE A 1 87 ? -11.391 -10.710 6.789 1.00 94.31 87 PHE A C 1
ATOM 697 O O . PHE A 1 87 ? -11.132 -10.837 5.600 1.00 94.31 87 PHE A O 1
ATOM 704 N N . PHE A 1 88 ? -10.733 -9.857 7.577 1.00 89.56 88 PHE A N 1
ATOM 705 C CA . PHE A 1 88 ? -9.685 -8.965 7.086 1.00 89.56 88 PHE A CA 1
ATOM 706 C C . PHE A 1 88 ? -8.499 -9.737 6.487 1.00 89.56 88 PHE A C 1
ATOM 708 O O . PHE A 1 88 ? -8.042 -9.403 5.398 1.00 89.56 88 PHE A O 1
ATOM 715 N N . MET A 1 89 ? -8.040 -10.809 7.146 1.00 88.69 89 MET A N 1
ATOM 716 C CA . MET A 1 89 ? -6.971 -11.674 6.624 1.00 88.69 89 MET A CA 1
ATOM 717 C C . MET A 1 89 ? -7.375 -12.416 5.345 1.00 88.69 89 MET A C 1
ATOM 719 O O . MET A 1 89 ? -6.534 -12.680 4.489 1.00 88.69 89 MET A O 1
ATOM 723 N N . TYR A 1 90 ? -8.651 -12.781 5.215 1.00 90.75 90 TYR A N 1
ATOM 724 C CA . TYR A 1 90 ? -9.149 -13.512 4.055 1.00 90.75 90 TYR A CA 1
ATOM 725 C C . TYR A 1 90 ? -9.498 -12.594 2.878 1.00 90.75 90 TYR A C 1
ATOM 727 O O . TYR A 1 90 ? -9.357 -13.005 1.731 1.00 90.75 90 TYR A O 1
ATOM 735 N N . ALA A 1 91 ? -9.920 -11.355 3.138 1.00 86.38 91 ALA A N 1
ATOM 736 C CA . ALA A 1 91 ? -10.339 -10.401 2.113 1.00 86.38 91 ALA A CA 1
ATOM 737 C C . ALA A 1 91 ? -9.210 -10.036 1.136 1.00 86.38 91 ALA A C 1
ATOM 739 O O . ALA A 1 91 ? -9.481 -9.819 -0.041 1.00 86.38 91 ALA A O 1
ATOM 740 N N . ASP A 1 92 ? -7.957 -10.018 1.602 1.00 76.69 92 ASP A N 1
ATOM 741 C CA . ASP A 1 92 ? -6.780 -9.745 0.761 1.00 76.69 92 ASP A CA 1
ATOM 742 C C . ASP A 1 92 ? -6.166 -11.018 0.152 1.00 76.69 92 ASP A C 1
ATOM 744 O O . ASP A 1 92 ? -5.130 -10.984 -0.515 1.00 76.69 92 ASP A O 1
ATOM 748 N N . ARG A 1 93 ? -6.798 -12.184 0.353 1.00 80.06 93 ARG A N 1
ATOM 749 C CA . ARG A 1 93 ? -6.358 -13.413 -0.301 1.00 80.06 93 ARG A CA 1
ATOM 750 C C . ARG A 1 93 ? -6.569 -13.246 -1.802 1.00 80.06 93 ARG A C 1
ATOM 752 O O . ARG A 1 93 ? -7.695 -13.334 -2.283 1.00 80.06 93 ARG A O 1
ATOM 759 N N . LYS A 1 94 ? -5.478 -13.036 -2.547 1.00 66.44 94 LYS A N 1
ATOM 760 C CA . LYS A 1 94 ? -5.482 -13.004 -4.015 1.00 66.44 94 LYS A CA 1
ATOM 761 C C . LYS A 1 94 ? -6.156 -14.274 -4.545 1.00 66.44 94 LYS A C 1
ATOM 763 O O . LYS A 1 94 ? -5.569 -15.357 -4.535 1.00 66.44 94 LYS A O 1
ATOM 768 N N . VAL A 1 95 ? -7.400 -14.157 -4.997 1.00 58.00 95 VAL A N 1
ATOM 769 C CA . VAL A 1 95 ? -8.094 -15.232 -5.704 1.00 58.00 95 VAL A CA 1
ATOM 770 C C . VAL A 1 95 ? -7.519 -15.266 -7.120 1.00 58.00 95 VAL A C 1
ATOM 772 O O . VAL A 1 95 ? -7.986 -14.564 -8.002 1.00 58.00 95 VAL A O 1
ATOM 775 N N . HIS A 1 96 ? -6.450 -16.045 -7.299 1.00 49.31 96 HIS A N 1
ATOM 776 C CA . HIS A 1 96 ? -5.979 -16.568 -8.587 1.00 49.31 96 HIS A CA 1
ATOM 777 C C . HIS A 1 96 ? -5.855 -15.554 -9.741 1.00 49.31 96 HIS A C 1
ATOM 779 O O . HIS A 1 96 ? -6.361 -15.792 -10.835 1.00 49.31 96 HIS A O 1
ATOM 785 N N . LEU A 1 97 ? -5.121 -14.461 -9.541 1.00 51.06 97 LEU A N 1
ATOM 786 C CA . LEU A 1 97 ? -4.420 -13.852 -10.672 1.00 51.06 97 LEU A CA 1
ATOM 787 C C . LEU A 1 97 ? -3.069 -14.569 -10.773 1.00 51.06 97 LEU A C 1
ATOM 789 O O . LEU A 1 97 ? -2.358 -14.605 -9.765 1.00 51.06 97 LEU A O 1
ATOM 793 N N . PRO A 1 98 ? -2.716 -15.188 -11.913 1.00 51.75 98 PRO A N 1
ATOM 794 C CA . PRO A 1 98 ? -1.376 -15.718 -12.099 1.00 51.75 98 PRO A CA 1
ATOM 795 C C . PRO A 1 98 ? -0.390 -14.554 -11.953 1.00 51.75 98 PRO A C 1
ATOM 797 O O . PRO A 1 98 ? -0.389 -13.646 -12.781 1.00 51.75 98 PRO A O 1
ATOM 800 N N . ASP A 1 99 ? 0.438 -14.561 -10.904 1.00 61.69 99 ASP A N 1
ATOM 801 C CA . ASP A 1 99 ? 1.664 -13.749 -10.840 1.00 61.69 99 ASP A CA 1
ATOM 802 C C . ASP A 1 99 ? 2.675 -14.371 -11.834 1.00 61.69 99 ASP A C 1
ATOM 804 O O . ASP A 1 99 ? 3.733 -14.870 -11.455 1.00 61.69 99 ASP A O 1
ATOM 808 N N . ASP A 1 100 ? 2.299 -14.435 -13.115 1.00 71.56 100 ASP A N 1
ATOM 809 C CA . ASP A 1 100 ? 3.120 -14.978 -14.189 1.00 71.56 100 ASP A CA 1
ATOM 810 C C . ASP A 1 100 ? 3.711 -13.828 -15.004 1.00 71.56 100 ASP A C 1
ATOM 812 O O . ASP A 1 100 ? 3.022 -13.104 -15.722 1.00 71.56 100 ASP A O 1
ATOM 816 N N . ASN A 1 101 ? 5.025 -13.665 -14.886 1.00 82.44 101 ASN A N 1
ATOM 817 C CA . ASN A 1 101 ? 5.809 -12.748 -15.706 1.00 82.44 101 ASN A CA 1
ATOM 818 C C . ASN A 1 101 ? 6.259 -13.394 -17.027 1.00 82.44 101 ASN A C 1
ATOM 820 O O . ASN A 1 101 ? 7.157 -12.877 -17.693 1.00 82.44 101 ASN A O 1
ATOM 824 N N . GLY A 1 102 ? 5.663 -14.526 -17.406 1.00 88.06 102 GLY A N 1
ATOM 825 C CA . GLY A 1 102 ? 5.998 -15.301 -18.592 1.00 88.06 102 GLY A CA 1
ATOM 826 C C . GLY A 1 102 ? 6.000 -14.464 -19.862 1.00 88.06 102 GLY A C 1
ATOM 827 O O . GLY A 1 102 ? 6.906 -14.600 -20.680 1.00 88.06 102 GLY A O 1
ATOM 828 N N . CYS A 1 103 ? 5.066 -13.522 -19.997 1.00 87.50 103 CYS A N 1
ATOM 829 C CA . CYS A 1 103 ? 5.032 -12.695 -21.194 1.00 87.50 103 CYS A CA 1
ATOM 830 C C . CYS A 1 103 ? 6.135 -11.625 -21.257 1.00 87.50 103 CYS A C 1
ATOM 832 O O . CYS A 1 103 ? 6.691 -11.362 -22.327 1.00 87.50 103 CYS A O 1
ATOM 834 N N . GLU A 1 104 ? 6.502 -11.032 -20.118 1.00 89.31 104 GLU A N 1
ATOM 835 C CA . GLU A 1 104 ? 7.648 -10.118 -20.058 1.00 89.31 104 GLU A CA 1
ATOM 836 C C . GLU A 1 104 ? 8.950 -10.887 -20.316 1.00 89.31 104 GLU A C 1
ATOM 838 O O . GLU A 1 104 ? 9.767 -10.465 -21.131 1.00 89.31 104 GLU A O 1
ATOM 843 N N . ARG A 1 105 ? 9.102 -12.076 -19.714 1.00 90.50 105 ARG A N 1
ATOM 844 C CA . ARG A 1 105 ? 10.238 -12.980 -19.958 1.00 90.50 105 ARG A CA 1
ATOM 845 C C . ARG A 1 105 ? 10.371 -13.363 -21.426 1.00 90.50 105 ARG A C 1
ATOM 847 O O . ARG A 1 105 ? 11.474 -13.320 -21.961 1.00 90.50 105 ARG A O 1
ATOM 854 N N . TRP A 1 106 ? 9.263 -13.710 -22.074 1.00 90.81 106 TRP A N 1
ATOM 855 C CA . TRP A 1 106 ? 9.241 -14.038 -23.496 1.00 90.81 106 TRP A CA 1
ATOM 856 C C . TRP A 1 106 ? 9.668 -12.845 -24.360 1.00 90.81 106 TRP A C 1
ATOM 858 O O . TRP A 1 106 ? 10.492 -12.997 -25.258 1.00 90.81 106 TRP A O 1
ATOM 868 N N . SER A 1 107 ? 9.188 -11.643 -24.035 1.00 92.31 107 SER A N 1
ATOM 869 C CA . SER A 1 107 ? 9.563 -10.415 -24.748 1.00 92.31 107 SER A CA 1
ATOM 870 C C . SER A 1 107 ? 11.049 -10.073 -24.564 1.00 92.31 107 SER A C 1
ATOM 872 O O . SER A 1 107 ? 11.715 -9.658 -25.511 1.00 92.31 107 SER A O 1
ATOM 874 N N . LEU A 1 108 ? 11.604 -10.292 -23.367 1.00 93.31 108 LEU A N 1
ATOM 875 C CA . LEU A 1 108 ? 13.036 -10.126 -23.095 1.00 93.31 108 LEU A CA 1
ATOM 876 C C . LEU A 1 108 ? 13.891 -11.167 -23.834 1.00 93.31 108 LEU A C 1
ATOM 878 O O . LEU A 1 108 ? 14.939 -10.817 -24.376 1.00 93.31 108 LEU A O 1
ATOM 882 N N . ASP A 1 109 ? 13.442 -12.424 -23.906 1.00 93.19 109 ASP A N 1
ATOM 883 C CA . ASP A 1 109 ? 14.111 -13.467 -24.691 1.00 93.19 109 ASP A CA 1
ATOM 884 C C . ASP A 1 109 ? 14.124 -13.103 -26.183 1.00 93.19 109 ASP A C 1
ATOM 886 O O . ASP A 1 109 ? 15.189 -13.125 -26.806 1.00 93.19 109 ASP A O 1
ATOM 890 N N . GLN A 1 110 ? 12.991 -12.643 -26.727 1.00 92.50 110 GLN A N 1
ATOM 891 C CA . GLN A 1 110 ? 12.899 -12.128 -28.094 1.00 92.50 110 GLN A CA 1
ATOM 892 C C . GLN A 1 110 ? 13.894 -10.976 -28.327 1.00 92.50 110 GLN A C 1
ATOM 894 O O . GLN A 1 110 ? 14.666 -11.024 -29.285 1.00 92.50 110 GLN A O 1
ATOM 899 N N . LEU A 1 111 ? 13.939 -9.976 -27.435 1.00 93.31 111 LEU A N 1
ATOM 900 C CA . LEU A 1 111 ? 14.894 -8.860 -27.521 1.00 93.31 111 LEU A CA 1
ATOM 901 C C . LEU A 1 111 ? 16.350 -9.337 -27.505 1.00 93.31 111 LEU A C 1
ATOM 903 O O . LEU A 1 111 ? 17.177 -8.854 -28.284 1.00 93.31 111 LEU A O 1
ATOM 907 N N . SER A 1 112 ? 16.683 -10.287 -26.630 1.00 94.62 112 SER A N 1
ATOM 908 C CA . SER A 1 112 ? 18.050 -10.800 -26.503 1.00 94.62 112 SER A CA 1
ATOM 909 C C . SER A 1 112 ? 18.529 -11.470 -27.798 1.00 94.62 112 SER A C 1
ATOM 911 O O . SER A 1 112 ? 19.646 -11.199 -28.251 1.00 94.62 112 SER A O 1
ATOM 913 N N . ARG A 1 113 ? 17.654 -12.245 -28.456 1.00 94.25 113 ARG A N 1
ATOM 914 C CA . ARG A 1 113 ? 17.981 -13.080 -29.624 1.00 94.25 113 ARG A CA 1
ATOM 915 C C . ARG A 1 113 ? 17.795 -12.395 -30.977 1.00 94.25 113 ARG A C 1
ATOM 917 O O . ARG A 1 113 ? 18.397 -12.845 -31.946 1.00 94.25 113 ARG A O 1
ATOM 924 N N . ALA A 1 114 ? 16.990 -11.335 -31.058 1.00 93.31 114 ALA A N 1
ATOM 925 C CA . ALA A 1 114 ? 16.688 -10.656 -32.319 1.00 93.31 114 ALA A CA 1
ATOM 926 C C . ALA A 1 114 ? 17.966 -10.142 -33.017 1.00 93.31 114 ALA A C 1
ATOM 928 O O . ALA A 1 114 ? 18.743 -9.425 -32.386 1.00 93.31 114 ALA A O 1
ATOM 929 N N . PRO A 1 115 ? 18.242 -10.476 -34.283 1.00 91.81 115 PRO A N 1
ATOM 930 C CA . PRO A 1 115 ? 19.414 -9.944 -34.979 1.00 91.81 115 PRO A CA 1
ATOM 931 C C . PRO A 1 115 ? 19.286 -8.445 -35.304 1.00 91.81 115 PRO A C 1
ATOM 933 O O . PRO A 1 115 ? 20.293 -7.774 -35.527 1.00 91.81 115 PRO A O 1
ATOM 936 N N . GLU A 1 116 ? 18.067 -7.906 -35.325 1.00 93.88 116 GLU A N 1
ATOM 937 C CA . GLU A 1 116 ? 17.789 -6.527 -35.703 1.00 93.88 116 GLU A CA 1
ATOM 938 C C . GLU A 1 116 ? 18.155 -5.521 -34.591 1.00 93.88 116 GLU A C 1
ATOM 940 O O . GLU A 1 116 ? 17.973 -5.792 -33.400 1.00 93.88 116 GLU A O 1
ATOM 945 N N . PRO A 1 117 ? 18.620 -4.308 -34.955 1.00 92.56 117 PRO A N 1
ATOM 946 C CA . PRO A 1 117 ? 18.895 -3.240 -33.989 1.00 92.56 117 PRO A CA 1
ATOM 947 C C . PRO A 1 117 ? 17.620 -2.601 -33.409 1.00 92.56 117 PRO A C 1
ATOM 949 O O . PRO A 1 117 ? 17.677 -1.961 -32.355 1.00 92.56 117 PRO A O 1
ATOM 952 N N . VAL A 1 118 ? 16.482 -2.758 -34.096 1.00 95.94 118 VAL A N 1
ATOM 953 C CA . VAL A 1 118 ? 15.162 -2.280 -33.672 1.00 95.94 118 VAL A CA 1
ATOM 954 C C . VAL A 1 118 ? 14.174 -3.439 -33.736 1.00 95.94 118 VAL A C 1
ATOM 956 O O . VAL A 1 118 ? 13.986 -4.020 -34.802 1.00 95.94 118 VAL A O 1
ATOM 959 N N . VAL A 1 119 ? 13.533 -3.758 -32.613 1.00 94.50 119 VAL A N 1
ATOM 960 C CA . VAL A 1 119 ? 12.682 -4.947 -32.468 1.00 94.50 119 VAL A CA 1
ATOM 961 C C . VAL A 1 119 ? 11.229 -4.547 -32.219 1.00 94.50 119 VAL A C 1
ATOM 963 O O . VAL A 1 119 ? 10.940 -3.712 -31.364 1.00 94.50 119 VAL A O 1
ATOM 966 N N . GLN A 1 120 ? 10.295 -5.160 -32.944 1.00 93.88 120 GLN A N 1
ATOM 967 C CA . GLN A 1 120 ? 8.868 -5.036 -3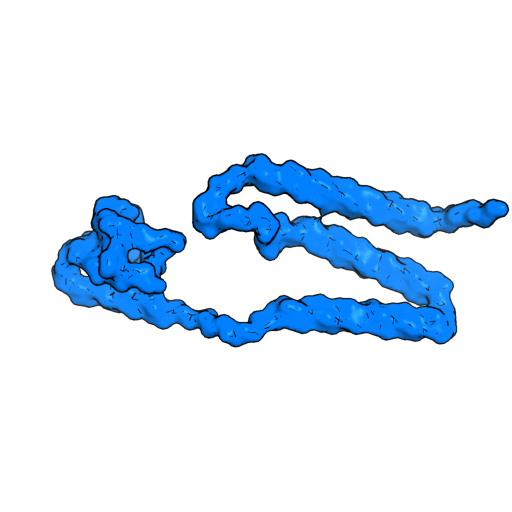2.644 1.00 93.88 120 GLN A CA 1
ATOM 968 C C . GLN A 1 120 ? 8.464 -6.080 -31.598 1.00 93.88 120 GLN A C 1
ATOM 970 O O . GLN A 1 120 ? 8.699 -7.277 -31.779 1.00 93.88 120 GLN A O 1
ATOM 975 N N . LEU A 1 121 ? 7.829 -5.623 -30.522 1.00 92.25 121 LEU A N 1
ATOM 976 C CA . LEU A 1 121 ? 7.273 -6.452 -29.458 1.00 92.25 121 LEU A CA 1
ATOM 977 C C . LEU A 1 121 ? 5.746 -6.445 -29.494 1.00 92.25 121 LEU A C 1
ATOM 979 O O . LEU A 1 121 ? 5.114 -5.526 -30.014 1.00 92.25 121 LEU A O 1
ATOM 983 N N . SER A 1 122 ? 5.158 -7.470 -28.883 1.00 86.44 122 SER A N 1
ATOM 984 C CA . SER A 1 122 ? 3.710 -7.585 -28.706 1.00 86.44 122 SER A CA 1
ATOM 985 C C . SER A 1 122 ? 3.143 -6.424 -27.880 1.00 86.44 122 SER A C 1
ATOM 987 O O . SER A 1 122 ? 3.724 -6.029 -26.870 1.00 86.44 122 SER A O 1
ATOM 989 N N . THR A 1 123 ? 1.974 -5.903 -28.255 1.00 82.31 123 THR A N 1
ATOM 990 C CA . THR A 1 123 ? 1.240 -4.874 -27.485 1.00 82.31 123 THR A CA 1
ATOM 991 C C . THR A 1 123 ? 0.679 -5.378 -26.164 1.00 82.31 123 THR A C 1
ATOM 993 O O . THR A 1 123 ? 0.362 -4.580 -25.285 1.00 82.31 123 THR A O 1
ATOM 996 N N . PHE A 1 124 ? 0.585 -6.695 -25.999 1.00 79.94 124 PHE A N 1
ATOM 997 C CA . PHE A 1 124 ? 0.077 -7.302 -24.775 1.00 79.94 124 PHE A CA 1
ATOM 998 C C . PHE A 1 124 ? 1.113 -7.310 -23.646 1.00 79.94 124 PHE A C 1
ATOM 1000 O O . PHE A 1 124 ? 0.741 -7.540 -22.496 1.00 79.94 124 PHE A O 1
ATOM 1007 N N . CYS A 1 125 ? 2.399 -7.075 -23.954 1.00 82.50 125 CYS A N 1
ATOM 1008 C CA . CYS A 1 125 ? 3.502 -7.280 -23.015 1.00 82.50 125 CYS A CA 1
ATOM 1009 C C . CYS A 1 125 ? 4.528 -6.156 -23.111 1.00 82.50 125 CYS A C 1
ATOM 1011 O O . CYS A 1 125 ? 5.446 -6.150 -23.931 1.00 82.50 125 CYS A O 1
ATOM 1013 N N . ASN A 1 126 ? 4.339 -5.179 -22.232 1.00 86.94 126 ASN A N 1
ATOM 1014 C CA . ASN A 1 126 ? 5.207 -4.023 -22.130 1.00 86.94 126 ASN A CA 1
ATOM 1015 C C . ASN A 1 126 ? 6.480 -4.410 -21.377 1.00 86.94 126 ASN A C 1
A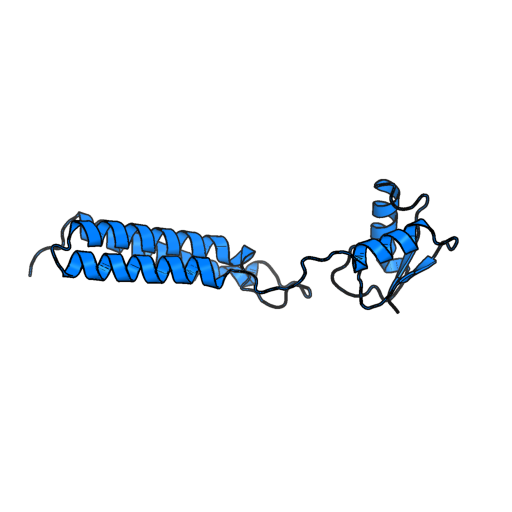TOM 1017 O O . ASN A 1 126 ? 6.420 -4.912 -20.258 1.00 86.94 126 ASN A O 1
ATOM 1021 N N . VAL A 1 127 ? 7.635 -4.149 -21.984 1.00 90.12 127 VAL A N 1
ATOM 1022 C CA . VAL A 1 127 ? 8.937 -4.310 -21.330 1.00 90.12 127 VAL A CA 1
ATOM 1023 C C . VAL A 1 127 ? 9.338 -2.967 -20.743 1.00 90.12 127 VAL A C 1
ATOM 1025 O O . VAL A 1 127 ? 9.351 -1.963 -21.466 1.00 90.12 127 VAL A O 1
ATOM 1028 N N . LEU A 1 128 ? 9.656 -2.943 -19.444 1.00 89.69 128 LEU A N 1
ATOM 1029 C CA . LEU A 1 128 ? 10.148 -1.757 -18.725 1.00 89.69 128 LEU A CA 1
ATOM 1030 C C . LEU A 1 128 ? 9.293 -0.493 -18.944 1.00 89.69 128 LEU A C 1
ATOM 1032 O O . LEU A 1 128 ? 9.793 0.631 -18.978 1.00 89.69 128 LEU A O 1
ATOM 1036 N N . SER A 1 129 ? 7.989 -0.676 -19.134 1.00 89.00 129 SER A N 1
ATOM 1037 C CA . SER A 1 129 ? 7.037 0.405 -19.372 1.00 89.00 129 SER A CA 1
ATOM 1038 C C . SER A 1 129 ? 5.651 0.011 -18.873 1.00 89.00 129 SER A C 1
ATOM 1040 O O . SER A 1 129 ? 5.257 -1.151 -18.907 1.00 89.00 129 SER A O 1
ATOM 1042 N N . TRP A 1 130 ? 4.904 0.996 -18.373 1.00 82.44 130 TRP A N 1
ATOM 1043 C CA . TRP A 1 130 ? 3.526 0.792 -17.909 1.00 82.44 130 TRP A CA 1
ATOM 1044 C C . TRP A 1 130 ? 2.509 0.836 -19.053 1.00 82.44 130 TRP A C 1
ATOM 1046 O O . TRP A 1 130 ? 1.415 0.294 -18.922 1.00 82.44 130 TRP A O 1
ATOM 1056 N N . SER A 1 131 ? 2.882 1.464 -20.168 1.00 86.31 131 SER A N 1
ATOM 1057 C CA . SER A 1 131 ? 2.064 1.626 -21.369 1.00 86.31 131 SER A CA 1
ATOM 1058 C C . SER A 1 131 ? 2.843 1.139 -22.592 1.00 86.31 131 SER A C 1
ATOM 1060 O O . SER A 1 131 ? 4.072 1.231 -22.571 1.00 86.31 131 SER A O 1
ATOM 1062 N N . PRO A 1 132 ? 2.160 0.686 -23.659 1.00 88.81 132 PRO A N 1
ATOM 1063 C CA . PRO A 1 132 ? 2.818 0.303 -24.903 1.00 88.81 132 PRO A CA 1
ATOM 1064 C C . PRO A 1 132 ? 3.667 1.443 -25.466 1.00 88.81 132 PRO A C 1
ATOM 1066 O O . PRO A 1 132 ? 3.222 2.591 -25.528 1.00 88.81 132 PRO A O 1
ATOM 1069 N N . ILE A 1 133 ? 4.887 1.118 -25.883 1.00 92.38 133 ILE A N 1
ATOM 1070 C CA . ILE A 1 133 ? 5.826 2.061 -26.484 1.00 92.38 133 ILE A CA 1
ATOM 1071 C C . ILE A 1 133 ? 5.508 2.179 -27.975 1.00 92.38 133 ILE A C 1
ATOM 1073 O O . ILE A 1 133 ? 5.759 1.250 -28.727 1.00 92.38 133 ILE A O 1
ATOM 1077 N N . GLY A 1 134 ? 4.965 3.307 -28.434 1.00 91.94 134 GLY A N 1
ATOM 1078 C CA . GLY A 1 134 ? 4.546 3.448 -29.838 1.00 91.94 134 GLY A CA 1
ATOM 1079 C C . GLY A 1 134 ? 5.701 3.631 -30.833 1.00 91.94 134 GLY A C 1
ATOM 1080 O O . GLY A 1 134 ? 5.563 3.299 -32.011 1.00 91.94 134 GLY A O 1
ATOM 1081 N N . GLU A 1 135 ? 6.843 4.142 -30.365 1.00 94.31 135 GLU A N 1
ATOM 1082 C CA . GLU A 1 135 ? 8.001 4.483 -31.198 1.00 94.31 135 GLU A CA 1
ATOM 1083 C C . GLU A 1 135 ? 9.309 3.968 -30.596 1.00 94.31 135 GLU A C 1
ATOM 1085 O O . GLU A 1 135 ? 9.548 4.095 -29.397 1.00 94.31 135 GLU A O 1
ATOM 1090 N N . ALA A 1 136 ? 10.209 3.463 -31.443 1.00 94.62 136 ALA A N 1
ATOM 1091 C CA . ALA A 1 136 ? 11.470 2.869 -30.998 1.00 94.62 136 ALA A CA 1
ATOM 1092 C C . ALA A 1 136 ? 12.360 3.842 -30.201 1.00 94.62 136 ALA A C 1
ATOM 1094 O O . ALA A 1 136 ? 13.039 3.433 -29.260 1.00 94.62 136 ALA A O 1
ATOM 1095 N N . SER A 1 137 ? 12.328 5.135 -30.532 1.00 95.00 137 SER A N 1
ATOM 1096 C CA . SER A 1 137 ? 13.076 6.200 -29.846 1.00 95.00 137 SER A CA 1
ATOM 1097 C C . SER A 1 137 ? 12.706 6.340 -28.365 1.00 95.00 137 SER A C 1
ATOM 1099 O O . SER A 1 137 ? 13.551 6.680 -27.543 1.00 95.00 137 SER A O 1
ATOM 1101 N N . GLN A 1 138 ? 11.462 6.035 -27.996 1.00 94.19 138 GLN A N 1
ATOM 1102 C CA . GLN A 1 138 ? 10.981 6.132 -26.615 1.00 94.19 138 GLN A CA 1
ATOM 1103 C C . GLN A 1 138 ? 11.578 5.036 -25.718 1.00 94.19 138 GLN A C 1
ATOM 1105 O O . GLN A 1 138 ? 11.638 5.197 -24.501 1.00 94.19 138 GLN A O 1
ATOM 1110 N N . SER A 1 139 ? 12.061 3.941 -26.312 1.00 95.88 139 SER A N 1
ATOM 1111 C CA . SER A 1 139 ? 12.737 2.857 -25.595 1.00 95.88 139 SER A CA 1
ATOM 1112 C C . SER A 1 139 ? 14.225 3.114 -25.340 1.00 95.88 139 SER A C 1
ATOM 1114 O O . SER A 1 139 ? 14.893 2.248 -24.786 1.00 95.88 139 SER A O 1
ATOM 1116 N N . ASP A 1 140 ? 14.770 4.274 -25.722 1.00 96.75 140 ASP A N 1
ATOM 1117 C CA . ASP A 1 140 ? 16.217 4.511 -25.735 1.00 96.75 140 ASP A CA 1
ATOM 1118 C C . ASP A 1 140 ? 16.897 4.247 -24.383 1.00 96.75 140 ASP A C 1
ATOM 1120 O O . ASP A 1 140 ? 17.876 3.501 -24.313 1.00 96.75 140 ASP A O 1
ATOM 1124 N N . TYR A 1 141 ? 16.338 4.783 -23.296 1.00 96.38 141 TYR A N 1
ATOM 1125 C CA . TYR A 1 141 ? 16.849 4.544 -21.943 1.00 96.38 141 TYR A CA 1
ATOM 1126 C C . TYR A 1 141 ? 16.634 3.102 -21.479 1.00 96.38 141 TYR A C 1
ATOM 1128 O O . TYR A 1 141 ? 17.507 2.530 -20.826 1.00 96.38 141 TYR A O 1
ATOM 1136 N N . ASN A 1 142 ? 15.515 2.484 -21.859 1.00 96.00 142 ASN A N 1
ATOM 1137 C CA . ASN A 1 142 ? 15.245 1.085 -21.539 1.00 96.00 142 ASN A CA 1
ATOM 1138 C C . ASN A 1 142 ? 16.273 0.174 -22.219 1.00 96.00 142 ASN A C 1
ATOM 1140 O O . ASN A 1 142 ? 16.844 -0.698 -21.576 1.00 96.00 142 ASN A O 1
ATOM 1144 N N . ALA A 1 143 ? 16.577 0.425 -23.491 1.00 96.31 143 ALA A N 1
ATOM 1145 C CA . ALA A 1 143 ? 17.581 -0.294 -24.262 1.00 96.31 143 ALA A CA 1
ATOM 1146 C C . ALA A 1 143 ? 18.988 -0.159 -23.662 1.00 96.31 143 ALA A C 1
ATOM 1148 O O . ALA A 1 143 ? 19.725 -1.142 -23.595 1.00 96.31 143 ALA A O 1
ATOM 1149 N N . GLN A 1 144 ? 19.356 1.042 -23.197 1.00 96.94 144 GLN A N 1
ATOM 1150 C CA . GLN A 1 144 ? 20.618 1.260 -22.481 1.00 96.94 144 GLN A CA 1
ATOM 1151 C C . GLN A 1 144 ? 20.670 0.447 -21.186 1.00 96.94 144 GLN A C 1
ATOM 1153 O O . GLN A 1 144 ? 21.681 -0.187 -20.893 1.00 96.94 144 GLN A O 1
ATOM 1158 N N . MET A 1 145 ? 19.574 0.432 -20.428 1.00 96.75 145 MET A N 1
ATOM 1159 C CA . MET A 1 145 ? 19.483 -0.303 -19.170 1.00 96.75 145 MET A CA 1
ATOM 1160 C C . MET A 1 145 ? 19.543 -1.822 -19.383 1.00 96.75 145 MET A C 1
ATOM 1162 O O . MET A 1 145 ? 20.276 -2.507 -18.675 1.00 96.75 145 MET A O 1
ATOM 1166 N N . LEU A 1 146 ? 18.844 -2.351 -20.392 1.00 96.25 146 LEU A N 1
ATOM 1167 C CA . LEU A 1 146 ? 18.884 -3.772 -20.757 1.00 96.25 146 LEU A CA 1
ATOM 1168 C C . LEU A 1 146 ? 20.281 -4.214 -21.203 1.00 96.25 146 LEU A C 1
ATOM 1170 O O . LEU A 1 146 ? 20.724 -5.301 -20.830 1.00 96.25 146 LEU A O 1
ATOM 1174 N N . GLN A 1 147 ? 20.991 -3.366 -21.952 1.00 96.62 147 GLN A N 1
ATOM 1175 C CA . GLN A 1 147 ? 22.383 -3.618 -22.309 1.00 96.62 147 GLN A CA 1
ATOM 1176 C C . GLN A 1 147 ? 23.283 -3.599 -21.070 1.00 96.62 147 GLN A C 1
ATOM 1178 O O . GLN A 1 147 ? 24.098 -4.499 -20.883 1.00 96.62 147 GLN A O 1
ATOM 1183 N N . TYR A 1 148 ? 23.125 -2.592 -20.208 1.00 97.38 148 TYR A N 1
ATOM 1184 C CA . TYR A 1 148 ? 23.896 -2.461 -18.974 1.00 97.38 148 TYR A CA 1
ATOM 1185 C C . TYR A 1 148 ? 23.714 -3.670 -18.042 1.00 97.38 148 TYR A C 1
ATOM 1187 O O . TYR A 1 148 ? 24.678 -4.141 -17.445 1.00 97.38 148 TYR A O 1
ATOM 1195 N N . TRP A 1 149 ? 22.500 -4.221 -17.961 1.00 96.62 149 TRP A N 1
ATOM 1196 C CA . TRP A 1 149 ? 22.198 -5.443 -17.208 1.00 96.62 149 TRP A CA 1
ATOM 1197 C C . TRP A 1 149 ? 22.622 -6.741 -17.907 1.00 96.62 149 TRP A C 1
ATOM 1199 O O . TRP A 1 149 ? 22.431 -7.818 -17.347 1.00 96.62 149 TRP A O 1
ATOM 1209 N N . GLY A 1 150 ? 23.184 -6.664 -19.115 1.00 95.75 150 GLY A N 1
ATOM 1210 C CA . GLY A 1 150 ? 23.625 -7.832 -19.877 1.00 95.75 150 GLY A CA 1
ATOM 1211 C C . GLY A 1 150 ? 22.485 -8.681 -20.446 1.00 95.75 150 GLY A C 1
ATOM 1212 O O . GLY A 1 150 ? 22.714 -9.832 -20.807 1.00 95.75 150 GLY A O 1
ATOM 1213 N N . ILE A 1 151 ? 21.264 -8.141 -20.533 1.00 94.56 151 ILE A N 1
ATOM 1214 C CA . ILE A 1 151 ? 20.112 -8.840 -21.125 1.00 94.56 151 ILE A CA 1
ATOM 1215 C C . ILE A 1 151 ? 20.216 -8.826 -22.650 1.00 94.56 151 ILE A C 1
ATOM 1217 O O . ILE A 1 151 ? 19.968 -9.836 -23.307 1.00 94.56 151 ILE A O 1
ATOM 1221 N N . THR A 1 152 ? 20.601 -7.685 -23.223 1.00 95.62 152 THR A N 1
ATOM 1222 C CA . THR A 1 152 ? 20.915 -7.575 -24.649 1.00 95.62 152 THR A CA 1
ATOM 1223 C C . THR A 1 152 ? 22.418 -7.360 -24.831 1.00 95.62 152 THR A C 1
ATOM 1225 O O . THR A 1 152 ? 23.013 -6.555 -24.117 1.00 95.62 152 THR A O 1
ATOM 1228 N N . PRO A 1 153 ? 23.062 -8.028 -25.806 1.00 92.25 153 PRO A N 1
ATOM 1229 C CA . PRO A 1 153 ? 24.507 -7.879 -26.022 1.00 92.25 153 PRO A CA 1
ATOM 1230 C C . PRO A 1 153 ? 24.893 -6.477 -26.525 1.00 92.25 153 PRO A C 1
ATOM 1232 O O . PRO A 1 153 ? 26.017 -6.019 -26.338 1.00 92.25 153 PRO A O 1
ATOM 1235 N N . VAL A 1 154 ? 23.948 -5.784 -27.161 1.00 94.56 154 VAL A N 1
ATOM 1236 C CA . VAL A 1 154 ? 24.073 -4.410 -27.657 1.00 94.56 154 VAL A CA 1
ATOM 1237 C C . VAL A 1 154 ? 22.821 -3.617 -27.283 1.00 94.56 154 VAL A C 1
ATOM 1239 O O . VAL A 1 154 ? 21.794 -4.205 -26.932 1.00 94.56 154 VAL A O 1
ATOM 1242 N N . LYS A 1 155 ? 22.885 -2.285 -27.365 1.00 95.50 155 LYS A N 1
ATOM 1243 C CA . LYS A 1 155 ? 21.711 -1.416 -27.218 1.00 95.50 155 LYS A CA 1
ATOM 1244 C C . LYS A 1 155 ? 20.726 -1.691 -28.358 1.00 95.50 155 LYS A C 1
ATOM 1246 O O . LYS A 1 155 ? 21.005 -1.336 -29.501 1.00 95.50 155 LYS A O 1
ATOM 1251 N N . LYS A 1 156 ? 19.586 -2.311 -28.041 1.00 94.56 156 LYS A N 1
ATOM 1252 C CA . LYS A 1 156 ? 18.511 -2.605 -29.001 1.00 94.56 156 LYS A CA 1
ATOM 1253 C C . LYS A 1 156 ? 17.266 -1.807 -28.669 1.00 94.56 156 LYS A C 1
ATOM 1255 O O . LYS A 1 156 ? 16.708 -1.962 -27.584 1.00 94.56 156 LYS A O 1
ATOM 1260 N N . LEU A 1 157 ? 16.841 -0.966 -29.604 1.00 96.69 157 LEU A N 1
ATOM 1261 C CA . LEU A 1 157 ? 15.596 -0.220 -29.458 1.00 96.69 157 LEU A CA 1
ATOM 1262 C C . LEU A 1 157 ? 14.407 -1.140 -29.732 1.00 96.69 157 LEU A C 1
ATOM 1264 O O . LEU A 1 157 ? 14.522 -2.129 -30.455 1.00 96.69 157 LEU A O 1
ATOM 1268 N N . TYR A 1 158 ? 13.252 -0.806 -29.177 1.00 95.31 158 TYR A N 1
ATOM 1269 C CA . TYR A 1 158 ? 12.037 -1.573 -29.381 1.00 95.31 158 TYR A CA 1
ATOM 1270 C C . TYR A 1 158 ? 10.774 -0.727 -29.276 1.00 95.31 158 TYR A C 1
ATOM 1272 O O . TYR A 1 158 ? 10.775 0.366 -28.715 1.00 95.31 158 TYR A O 1
ATOM 1280 N N . TYR A 1 159 ? 9.687 -1.241 -29.837 1.00 95.31 159 TYR A N 1
ATOM 1281 C CA . TYR A 1 159 ? 8.362 -0.630 -29.776 1.00 95.31 159 TYR A CA 1
ATOM 1282 C C . TYR A 1 159 ? 7.276 -1.712 -29.811 1.00 95.31 159 TYR A C 1
ATOM 1284 O O . TYR A 1 159 ? 7.533 -2.848 -30.206 1.00 95.31 159 TYR A O 1
ATOM 1292 N N . ASN A 1 160 ? 6.066 -1.360 -29.398 1.00 93.31 160 ASN A N 1
ATOM 1293 C CA . ASN A 1 160 ? 4.886 -2.206 -29.341 1.00 93.31 160 ASN A CA 1
ATOM 1294 C C . ASN A 1 160 ? 3.919 -1.822 -30.475 1.00 93.31 160 ASN A C 1
ATOM 1296 O O . ASN A 1 160 ? 3.443 -0.685 -30.528 1.00 93.31 160 ASN A O 1
ATOM 1300 N N . LYS A 1 161 ? 3.613 -2.767 -31.368 1.00 81.19 161 LYS A N 1
ATOM 1301 C CA . LYS A 1 161 ? 2.559 -2.656 -32.392 1.00 81.19 161 LYS A CA 1
ATOM 1302 C C . LYS A 1 161 ? 1.835 -3.977 -32.556 1.00 81.19 161 LYS A C 1
ATOM 1304 O O . LYS A 1 161 ? 2.538 -5.012 -32.547 1.00 81.19 161 LYS A O 1
#